Protein AF-A0AAN6W8D9-F1 (afdb_monomer_lite)

pLDDT: mean 84.77, std 8.6, range [53.38, 92.5]

InterPro domains:
  IPR001810 F-box domain [PS50181] (11-60)

Radius of gyration: 11.26 Å; chains: 1; bounding box: 22×26×29 Å

Secondary structure (DSSP, 8-state):
--HHHHHHHHHHHHHTS-HHHHHHHHTTS-HHHHHHHHTTSPTTSHHHHHHHH-TTTTTTHHHHHHHGGG-

Structure (mmCIF, N/CA/C/O backbone):
data_AF-A0AAN6W8D9-F1
#
_entry.id   AF-A0AAN6W8D9-F1
#
loop_
_atom_site.group_PDB
_atom_site.id
_atom_site.type_symbol
_atom_site.label_atom_id
_atom_site.label_alt_id
_atom_site.label_comp_id
_atom_site.label_asym_id
_atom_site.label_entity_id
_atom_site.label_seq_id
_atom_site.pdbx_PDB_ins_code
_atom_site.Cartn_x
_atom_site.Cartn_y
_atom_site.Cartn_z
_atom_site.occupancy
_atom_site.B_iso_or_equiv
_atom_site.auth_seq_id
_atom_site.auth_comp_id
_atom_site.auth_asym_id
_atom_site.auth_atom_id
_atom_site.pdbx_PDB_model_num
ATOM 1 N N . MET A 1 1 ? 10.501 -3.975 20.930 1.00 53.38 1 MET A N 1
ATOM 2 C CA . MET A 1 1 ? 10.594 -3.217 19.659 1.00 53.38 1 MET A CA 1
ATOM 3 C C . MET A 1 1 ? 9.422 -2.259 19.607 1.00 53.38 1 MET A C 1
ATOM 5 O O . MET A 1 1 ? 8.306 -2.711 19.824 1.00 53.38 1 MET A O 1
ATOM 9 N N . THR A 1 2 ? 9.655 -0.969 19.370 1.00 61.38 2 THR A N 1
ATOM 10 C CA . THR A 1 2 ? 8.561 -0.014 19.138 1.00 61.38 2 THR A CA 1
ATOM 11 C C . THR A 1 2 ? 7.865 -0.357 17.820 1.00 61.38 2 THR A C 1
ATOM 13 O O . THR A 1 2 ? 8.507 -0.823 16.874 1.00 61.38 2 THR A O 1
ATOM 16 N N . THR A 1 3 ? 6.548 -0.170 17.756 1.00 70.44 3 THR A N 1
ATOM 17 C CA . THR A 1 3 ? 5.695 -0.540 16.611 1.00 70.44 3 THR A CA 1
ATOM 18 C C . THR A 1 3 ? 6.229 0.030 15.288 1.00 70.44 3 THR A C 1
ATOM 20 O O . THR A 1 3 ? 6.255 -0.661 14.272 1.00 70.44 3 THR A O 1
ATOM 23 N N . THR A 1 4 ? 6.801 1.235 15.329 1.00 78.88 4 THR A N 1
ATOM 24 C CA . THR A 1 4 ? 7.430 1.927 14.195 1.00 78.88 4 THR A CA 1
ATOM 25 C C . THR A 1 4 ? 8.665 1.207 13.639 1.00 78.88 4 THR A C 1
ATOM 27 O O . THR A 1 4 ? 8.837 1.134 12.426 1.00 78.88 4 THR A O 1
ATOM 30 N N . ALA A 1 5 ? 9.521 0.627 14.488 1.00 84.12 5 ALA A N 1
ATOM 31 C CA . ALA A 1 5 ? 10.726 -0.074 14.029 1.00 84.12 5 ALA A CA 1
ATOM 32 C C . ALA A 1 5 ? 10.386 -1.378 13.288 1.00 84.12 5 ALA A C 1
ATOM 34 O O . ALA A 1 5 ? 11.034 -1.732 12.301 1.00 84.12 5 ALA A O 1
ATOM 35 N N . LYS A 1 6 ? 9.336 -2.079 13.738 1.00 87.81 6 LYS A N 1
ATOM 36 C CA . LYS A 1 6 ? 8.812 -3.268 13.053 1.00 87.81 6 LYS A CA 1
ATOM 37 C C . LYS A 1 6 ? 8.275 -2.901 11.667 1.00 87.81 6 LYS A C 1
ATOM 39 O O . LYS A 1 6 ? 8.626 -3.570 10.698 1.00 87.81 6 LYS A O 1
ATOM 44 N N . ASN A 1 7 ? 7.479 -1.837 11.572 1.00 87.44 7 ASN A N 1
ATOM 45 C CA . ASN A 1 7 ? 6.855 -1.424 10.314 1.00 87.44 7 ASN A CA 1
ATOM 46 C C . ASN A 1 7 ? 7.884 -0.940 9.292 1.00 87.44 7 ASN A C 1
ATOM 48 O O . ASN A 1 7 ? 7.829 -1.382 8.150 1.00 87.44 7 ASN A O 1
ATOM 52 N N . LYS A 1 8 ? 8.899 -0.170 9.713 1.00 88.94 8 LYS A N 1
ATOM 53 C CA . LYS A 1 8 ? 10.031 0.204 8.844 1.00 88.94 8 LYS A CA 1
ATOM 54 C C . LYS A 1 8 ? 10.744 -1.013 8.258 1.00 88.94 8 LYS A C 1
ATOM 56 O O . LYS A 1 8 ? 11.044 -1.045 7.071 1.00 88.94 8 LYS A O 1
ATOM 61 N N . ARG A 1 9 ? 10.975 -2.052 9.069 1.00 91.12 9 ARG A N 1
ATOM 62 C CA . ARG A 1 9 ? 11.591 -3.298 8.587 1.00 91.12 9 ARG A CA 1
ATOM 63 C C . ARG A 1 9 ? 10.706 -4.027 7.572 1.00 91.12 9 ARG A C 1
ATOM 65 O O . ARG A 1 9 ? 11.239 -4.629 6.647 1.00 91.12 9 ARG A O 1
ATOM 72 N N . ILE A 1 10 ? 9.388 -4.035 7.768 1.00 91.06 10 ILE A N 1
ATOM 73 C CA . ILE A 1 10 ? 8.450 -4.680 6.838 1.00 91.06 10 ILE A CA 1
ATOM 74 C C . ILE A 1 10 ? 8.373 -3.889 5.532 1.00 91.06 10 ILE A C 1
ATOM 76 O O . ILE A 1 10 ? 8.560 -4.492 4.482 1.00 91.06 10 ILE A O 1
ATOM 80 N N . ALA A 1 11 ? 8.190 -2.568 5.598 1.00 90.94 11 ALA A N 1
ATOM 81 C CA . ALA A 1 11 ? 8.185 -1.690 4.430 1.00 90.94 11 ALA A CA 1
ATOM 82 C C . ALA A 1 11 ? 9.464 -1.875 3.603 1.00 90.94 11 ALA A C 1
ATOM 84 O O . ALA A 1 11 ? 9.388 -2.224 2.431 1.00 90.94 11 ALA A O 1
ATOM 85 N N . GLY A 1 12 ? 10.634 -1.829 4.252 1.00 91.94 12 GLY A N 1
ATOM 86 C CA . GLY A 1 12 ? 11.908 -2.080 3.582 1.00 91.94 12 GLY A CA 1
ATOM 87 C C . GLY A 1 12 ? 11.991 -3.458 2.918 1.00 91.94 12 GLY A C 1
ATOM 88 O O . GLY A 1 12 ? 12.571 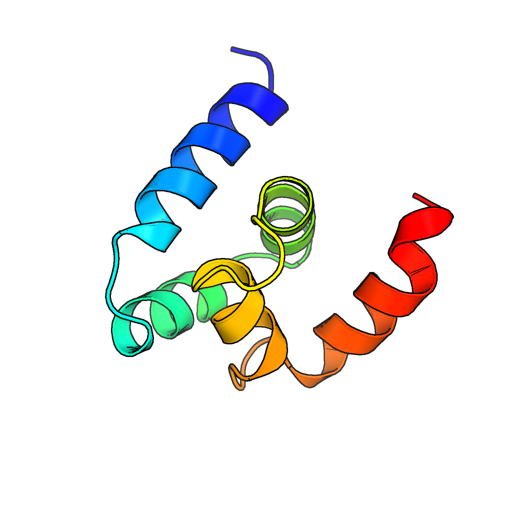-3.579 1.849 1.00 91.94 12 GLY A O 1
ATOM 89 N N . LYS A 1 13 ? 11.388 -4.513 3.481 1.00 92.50 13 LYS A N 1
ATOM 90 C CA . LYS A 1 13 ? 11.326 -5.820 2.800 1.00 92.50 13 LYS A CA 1
ATOM 91 C C . LYS A 1 13 ? 10.411 -5.801 1.577 1.00 92.50 13 LYS A C 1
ATOM 93 O O . LYS A 1 13 ? 10.756 -6.433 0.584 1.00 92.50 13 LYS A O 1
ATOM 98 N N . LEU A 1 14 ? 9.272 -5.112 1.655 1.00 91.88 14 LEU A N 1
ATOM 99 C CA . LEU A 1 14 ? 8.336 -4.982 0.536 1.00 91.88 14 LEU A CA 1
ATOM 100 C C . LEU A 1 14 ? 8.973 -4.228 -0.634 1.00 91.88 14 LEU A C 1
ATOM 102 O O . LEU A 1 14 ? 8.792 -4.642 -1.770 1.00 91.88 14 LEU A O 1
ATOM 106 N N . GLU A 1 15 ? 9.807 -3.222 -0.364 1.00 91.69 15 GLU A N 1
ATOM 107 C CA . GLU A 1 15 ? 10.544 -2.485 -1.405 1.00 91.69 15 GLU A CA 1
ATOM 108 C C . GLU A 1 15 ? 11.453 -3.377 -2.268 1.00 91.69 15 GLU A C 1
ATOM 110 O O . GLU A 1 15 ? 11.687 -3.112 -3.448 1.00 91.69 15 GLU A O 1
ATOM 115 N N . HIS A 1 16 ? 11.950 -4.482 -1.711 1.00 91.50 16 HIS A N 1
ATOM 116 C CA . HIS A 1 16 ? 12.806 -5.410 -2.452 1.00 91.50 16 HIS A CA 1
ATOM 117 C C . HIS A 1 16 ? 12.013 -6.399 -3.312 1.00 91.50 16 HIS A C 1
ATOM 119 O O . HIS A 1 16 ? 12.607 -7.090 -4.142 1.00 91.50 16 HIS A O 1
ATOM 125 N N . LEU A 1 17 ? 10.692 -6.480 -3.139 1.00 91.31 17 LEU A N 1
ATOM 126 C CA . LEU A 1 17 ? 9.848 -7.343 -3.952 1.00 91.31 17 LEU A CA 1
ATOM 127 C C . LEU A 1 17 ? 9.557 -6.695 -5.318 1.00 91.31 17 LEU A C 1
ATOM 129 O O . LEU A 1 17 ? 9.509 -5.467 -5.431 1.00 91.31 17 LEU A O 1
ATOM 133 N N . PRO A 1 18 ? 9.354 -7.508 -6.369 1.00 91.06 18 PRO A N 1
ATOM 134 C CA . PRO A 1 18 ? 8.704 -7.066 -7.597 1.00 91.06 18 PRO A CA 1
ATOM 135 C C . PRO A 1 18 ? 7.324 -6.476 -7.301 1.00 91.06 18 PRO A C 1
ATOM 137 O O . PRO A 1 18 ? 6.621 -6.962 -6.410 1.00 91.06 18 PRO A O 1
ATOM 140 N N . LEU A 1 19 ? 6.927 -5.456 -8.063 1.00 86.69 19 LEU A N 1
ATOM 141 C CA . LEU A 1 19 ? 5.672 -4.733 -7.846 1.00 86.69 19 LEU A CA 1
ATOM 142 C C . LEU A 1 19 ? 4.457 -5.674 -7.894 1.00 86.69 19 LEU A C 1
ATOM 144 O O . LEU A 1 19 ? 3.542 -5.545 -7.082 1.00 86.69 19 LEU A O 1
ATOM 148 N N . GLU A 1 20 ? 4.495 -6.680 -8.772 1.00 88.94 20 GLU A N 1
ATOM 149 C CA . GLU A 1 20 ? 3.420 -7.662 -8.950 1.00 88.94 20 GLU A CA 1
ATOM 150 C C . GLU A 1 20 ? 3.218 -8.550 -7.713 1.00 88.94 20 GLU A C 1
ATOM 152 O O . GLU A 1 20 ? 2.143 -9.116 -7.525 1.00 88.94 20 GLU A O 1
ATOM 157 N N . LEU A 1 21 ? 4.241 -8.678 -6.861 1.00 91.75 21 LEU A N 1
ATOM 158 C CA . LEU A 1 21 ? 4.180 -9.455 -5.621 1.00 91.75 21 LEU A CA 1
ATOM 159 C C . LEU A 1 21 ? 3.819 -8.604 -4.399 1.00 91.75 21 LEU A C 1
ATOM 161 O O . LEU A 1 21 ? 3.447 -9.166 -3.369 1.00 91.75 21 LEU A O 1
ATOM 165 N N . ILE A 1 22 ? 3.905 -7.27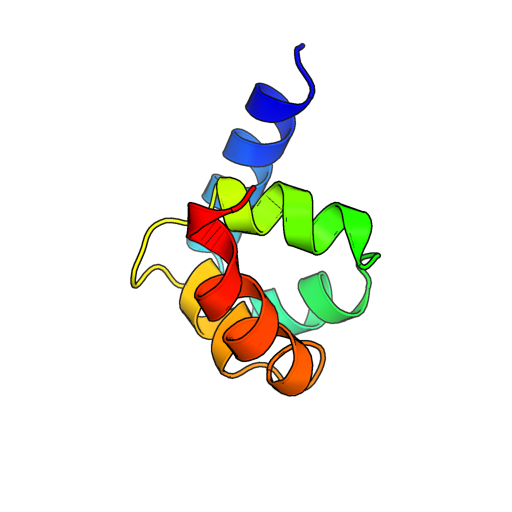5 -4.493 1.00 92.25 22 ILE A N 1
ATOM 166 C CA . ILE A 1 22 ? 3.531 -6.377 -3.394 1.00 92.25 22 ILE A CA 1
ATOM 167 C C . ILE A 1 22 ? 2.006 -6.321 -3.262 1.00 92.25 22 ILE A C 1
ATOM 169 O O . ILE A 1 22 ? 1.488 -6.482 -2.159 1.00 92.25 22 ILE A O 1
ATOM 173 N N . GLU A 1 23 ? 1.279 -6.164 -4.370 1.00 88.81 23 GLU A N 1
ATOM 174 C CA . GLU A 1 23 ? -0.181 -5.994 -4.342 1.00 88.81 23 GLU A CA 1
ATOM 175 C C . GLU A 1 23 ? -0.935 -7.164 -3.678 1.00 88.81 23 GLU A C 1
ATOM 177 O O . GLU A 1 23 ? -1.764 -6.908 -2.803 1.00 88.81 23 GLU A O 1
ATOM 182 N N . PRO A 1 24 ? -0.627 -8.448 -3.958 1.00 92.38 24 PRO A N 1
ATOM 183 C CA . PRO A 1 24 ? -1.252 -9.562 -3.245 1.00 92.38 24 PRO A CA 1
ATOM 184 C C . PRO A 1 24 ? -1.021 -9.526 -1.730 1.00 92.38 24 PRO A C 1
ATOM 186 O O . PRO A 1 24 ? -1.876 -9.970 -0.962 1.00 92.38 24 PRO A O 1
ATOM 189 N N . VAL A 1 25 ? 0.123 -8.998 -1.277 1.00 91.44 25 VAL A N 1
ATOM 190 C CA . VAL A 1 25 ? 0.386 -8.815 0.155 1.00 91.44 25 VAL A CA 1
ATOM 191 C C . VAL A 1 25 ? -0.510 -7.711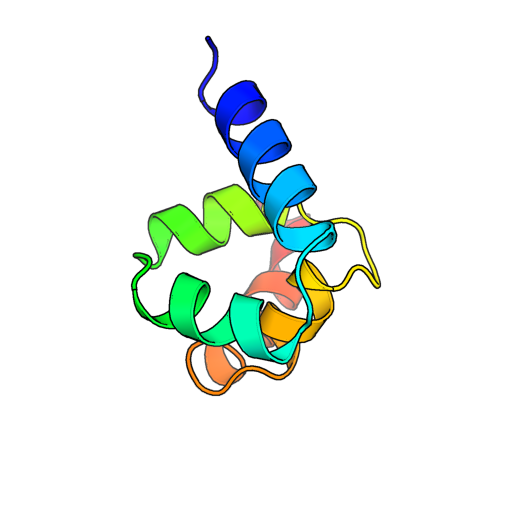 0.703 1.00 91.44 25 VAL A C 1
ATOM 193 O O . VAL A 1 25 ? -1.184 -7.939 1.705 1.00 91.44 25 VAL A O 1
ATOM 196 N N . LEU A 1 26 ? -0.567 -6.554 0.036 1.00 90.62 26 LEU A N 1
ATOM 197 C CA . LEU A 1 26 ? -1.395 -5.419 0.455 1.00 90.62 26 LEU A CA 1
ATOM 198 C C . LEU A 1 26 ? -2.887 -5.768 0.493 1.00 90.62 26 LEU A C 1
ATOM 200 O O . LEU A 1 26 ? -3.579 -5.343 1.416 1.00 90.62 26 LEU A O 1
ATOM 204 N N . ALA A 1 27 ? -3.373 -6.580 -0.446 1.00 90.50 27 ALA A N 1
ATOM 205 C CA . ALA A 1 27 ? -4.763 -7.039 -0.505 1.00 90.50 27 ALA A CA 1
ATOM 206 C C . ALA A 1 27 ? -5.209 -7.824 0.745 1.00 90.50 27 ALA A C 1
ATOM 208 O O . ALA A 1 27 ? -6.398 -7.896 1.044 1.00 90.50 27 ALA A O 1
ATOM 209 N N . ASN A 1 28 ? -4.264 -8.409 1.489 1.00 91.69 28 ASN A N 1
ATOM 210 C CA . ASN A 1 28 ? -4.536 -9.188 2.700 1.00 91.69 28 ASN A CA 1
ATOM 211 C C . ASN A 1 28 ? -4.332 -8.392 4.002 1.00 91.69 28 ASN A C 1
ATOM 213 O O . ASN A 1 28 ? -4.466 -8.951 5.092 1.00 91.69 28 ASN A O 1
ATOM 217 N N . LEU A 1 29 ? -3.978 -7.109 3.915 1.00 89.69 29 LEU A N 1
ATOM 218 C CA . LEU A 1 29 ? -3.727 -6.266 5.080 1.00 89.69 29 LEU A CA 1
ATOM 219 C C . LEU A 1 29 ? -4.976 -5.509 5.516 1.00 89.69 29 LEU A C 1
ATOM 221 O O . LEU A 1 29 ? -5.873 -5.218 4.730 1.00 89.69 29 LEU A O 1
ATOM 225 N N . THR A 1 30 ? -5.031 -5.152 6.798 1.00 89.88 30 THR A N 1
ATOM 226 C CA . THR A 1 30 ? -6.089 -4.265 7.286 1.00 89.88 30 THR A CA 1
ATOM 227 C C . THR A 1 30 ? -5.775 -2.815 6.930 1.00 89.88 30 THR A C 1
ATOM 229 O O . THR A 1 30 ? -4.613 -2.437 6.779 1.00 89.88 30 THR A O 1
ATOM 232 N N . PHE A 1 31 ? -6.798 -1.955 6.910 1.00 85.62 31 PHE A N 1
ATOM 233 C CA . PHE A 1 31 ? -6.600 -0.511 6.741 1.00 85.62 31 PHE A CA 1
ATOM 234 C C . PHE A 1 31 ? -5.580 0.053 7.745 1.00 85.62 31 PHE A C 1
ATOM 236 O O . PHE A 1 31 ? -4.720 0.849 7.385 1.00 85.62 31 PHE A O 1
ATOM 243 N N . ARG A 1 32 ? -5.609 -0.413 9.003 1.00 87.12 32 ARG A N 1
ATOM 244 C CA . ARG A 1 32 ? -4.637 0.000 10.026 1.00 87.12 32 ARG A CA 1
ATOM 245 C C . ARG A 1 32 ? -3.204 -0.371 9.640 1.00 87.12 32 ARG A C 1
ATOM 247 O O . ARG A 1 32 ? -2.305 0.441 9.844 1.00 87.12 32 ARG A O 1
ATOM 254 N N . ASP A 1 33 ? -2.987 -1.575 9.122 1.00 88.75 33 ASP A N 1
ATOM 255 C CA . ASP A 1 33 ? -1.654 -2.034 8.722 1.00 88.75 33 ASP A CA 1
ATOM 256 C C . ASP A 1 33 ? -1.124 -1.220 7.539 1.00 88.75 33 ASP A C 1
ATOM 258 O O . ASP A 1 33 ? 0.040 -0.826 7.542 1.00 88.75 33 ASP A O 1
ATOM 262 N N . ILE A 1 34 ? -1.994 -0.899 6.578 1.00 88.12 34 ILE A N 1
ATOM 263 C CA . ILE A 1 34 ? -1.662 -0.059 5.424 1.00 88.12 34 ILE A CA 1
ATOM 264 C C . ILE A 1 34 ? -1.223 1.333 5.859 1.00 88.12 34 ILE A C 1
ATOM 266 O O . ILE A 1 34 ? -0.160 1.778 5.439 1.00 88.12 34 ILE A O 1
ATOM 270 N N . ILE A 1 35 ? -1.973 1.985 6.752 1.00 86.06 35 ILE A N 1
ATOM 271 C CA . ILE A 1 35 ? -1.591 3.294 7.305 1.00 86.06 35 ILE A CA 1
ATOM 272 C C . ILE A 1 35 ? -0.244 3.208 8.034 1.00 86.06 35 ILE A C 1
ATOM 274 O O . ILE A 1 35 ? 0.599 4.096 7.946 1.00 86.06 35 ILE A O 1
ATOM 278 N N . ALA A 1 36 ? -0.001 2.119 8.758 1.00 87.19 36 ALA A N 1
ATOM 279 C CA . ALA A 1 36 ? 1.236 1.966 9.507 1.00 87.19 36 ALA A CA 1
ATOM 280 C C . ALA A 1 36 ? 2.457 1.701 8.598 1.00 87.19 36 ALA A C 1
ATOM 282 O O . ALA A 1 36 ? 3.574 2.104 8.937 1.00 87.19 36 ALA A O 1
ATOM 283 N N . LEU A 1 37 ? 2.255 1.022 7.463 1.00 87.56 37 LEU A N 1
ATOM 284 C CA . LEU A 1 37 ? 3.278 0.782 6.443 1.00 87.56 37 LEU A CA 1
ATOM 285 C C . LEU A 1 37 ? 3.514 2.008 5.560 1.00 87.56 37 LEU A C 1
ATOM 287 O O . LEU A 1 37 ? 4.661 2.287 5.229 1.00 87.56 37 LEU A O 1
ATOM 291 N N . SER A 1 38 ? 2.469 2.765 5.232 1.00 82.50 38 SER A N 1
ATOM 292 C CA . SER A 1 38 ? 2.554 3.951 4.378 1.00 82.50 38 SER A CA 1
ATOM 293 C C . SER A 1 38 ? 3.369 5.081 4.991 1.00 82.50 38 SER A C 1
ATOM 295 O O . SER A 1 38 ? 4.135 5.738 4.295 1.00 82.50 38 SER A O 1
ATOM 297 N N . MET A 1 39 ? 3.286 5.260 6.311 1.00 85.25 39 MET A N 1
ATOM 298 C CA . MET A 1 39 ? 4.156 6.180 7.054 1.00 85.25 39 MET A CA 1
ATOM 299 C C . MET A 1 39 ? 5.642 5.793 6.987 1.00 85.25 39 MET A C 1
ATOM 301 O O . MET A 1 39 ? 6.506 6.592 7.342 1.00 85.25 39 MET A O 1
ATOM 305 N N . CYS A 1 40 ? 5.939 4.552 6.599 1.00 86.69 40 CYS A N 1
ATOM 306 C CA . CYS A 1 40 ? 7.290 4.021 6.468 1.00 86.69 40 CYS A CA 1
ATOM 307 C C . CYS A 1 40 ? 7.718 3.826 5.006 1.00 86.69 40 CYS A C 1
ATOM 309 O O . CYS A 1 40 ? 8.855 3.408 4.795 1.00 86.69 40 CYS A O 1
ATOM 311 N N . ALA A 1 41 ? 6.828 4.060 4.037 1.00 83.62 41 ALA A N 1
ATOM 312 C CA . ALA A 1 41 ? 7.136 3.941 2.620 1.00 83.62 41 ALA A CA 1
ATOM 313 C C . ALA A 1 41 ? 8.007 5.121 2.182 1.00 83.62 41 ALA A C 1
ATOM 315 O O . ALA A 1 41 ? 7.782 6.256 2.610 1.00 83.62 41 ALA A O 1
ATOM 316 N N . GLU A 1 42 ? 9.001 4.841 1.346 1.00 81.88 42 GLU A N 1
ATOM 317 C CA . GLU A 1 42 ? 9.788 5.887 0.700 1.00 81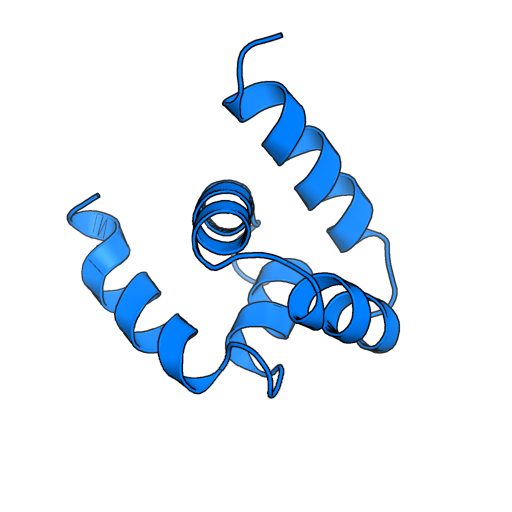.88 42 GLU A CA 1
ATOM 318 C C . GLU A 1 42 ? 8.948 6.512 -0.418 1.00 81.88 42 GLU A C 1
ATOM 320 O O . GLU A 1 42 ? 8.225 5.807 -1.131 1.00 81.88 42 GLU A O 1
ATOM 325 N N . ASP A 1 43 ? 9.013 7.837 -0.548 1.00 77.31 43 ASP A N 1
ATOM 326 C CA . ASP A 1 43 ? 8.365 8.528 -1.660 1.00 77.31 43 ASP A CA 1
ATOM 327 C C . ASP A 1 43 ? 8.972 8.007 -2.978 1.00 77.31 43 ASP A C 1
ATOM 329 O O . ASP A 1 43 ? 10.171 7.743 -3.058 1.00 77.31 43 ASP A O 1
ATOM 333 N N . ASP A 1 44 ? 8.122 7.767 -3.979 1.00 81.38 44 ASP A N 1
ATOM 334 C CA . ASP A 1 44 ? 8.467 7.110 -5.253 1.00 81.38 44 ASP A CA 1
ATOM 335 C C . ASP A 1 44 ? 9.001 5.660 -5.144 1.00 81.38 44 ASP A C 1
ATOM 337 O O . ASP A 1 44 ? 9.420 5.062 -6.139 1.00 81.38 44 ASP A O 1
ATOM 341 N N . GLY A 1 45 ? 8.931 5.047 -3.955 1.00 86.44 45 GLY A N 1
ATOM 342 C CA . GLY A 1 45 ? 9.244 3.635 -3.734 1.00 86.44 45 GLY A CA 1
ATOM 343 C C . GLY A 1 45 ? 8.243 2.682 -4.399 1.00 86.44 45 GLY A C 1
ATOM 344 O O . GLY A 1 45 ? 7.135 3.056 -4.807 1.00 86.44 45 GLY A O 1
ATOM 345 N N . ARG A 1 46 ? 8.594 1.396 -4.478 1.00 91.25 46 ARG A N 1
ATOM 346 C CA . ARG A 1 46 ? 7.692 0.359 -5.001 1.00 91.25 46 ARG A CA 1
ATOM 347 C C . ARG A 1 46 ? 6.483 0.168 -4.101 1.00 91.25 46 ARG A C 1
ATOM 349 O O . ARG A 1 46 ? 5.392 -0.052 -4.620 1.00 91.25 46 ARG A O 1
ATOM 356 N N . LEU A 1 47 ? 6.643 0.279 -2.780 1.00 90.62 47 LEU A N 1
ATOM 357 C CA . LEU A 1 47 ? 5.507 0.200 -1.858 1.00 90.62 47 LEU A CA 1
ATOM 358 C C . LEU A 1 47 ? 4.547 1.374 -2.074 1.00 90.62 47 LEU A C 1
ATOM 360 O O . LEU A 1 47 ? 3.341 1.159 -2.160 1.00 90.62 47 LEU A O 1
ATOM 364 N N . ALA A 1 48 ? 5.072 2.595 -2.211 1.00 88.44 48 ALA A N 1
ATOM 365 C CA . ALA A 1 48 ? 4.265 3.778 -2.511 1.00 88.44 48 ALA A CA 1
ATOM 366 C C . ALA A 1 48 ? 3.558 3.653 -3.873 1.00 88.44 48 ALA A C 1
ATOM 368 O O . ALA A 1 48 ? 2.369 3.948 -3.984 1.00 88.44 48 ALA A O 1
ATOM 369 N N . THR A 1 49 ? 4.256 3.133 -4.887 1.00 90.31 49 THR A N 1
ATOM 370 C CA . THR A 1 49 ? 3.688 2.864 -6.218 1.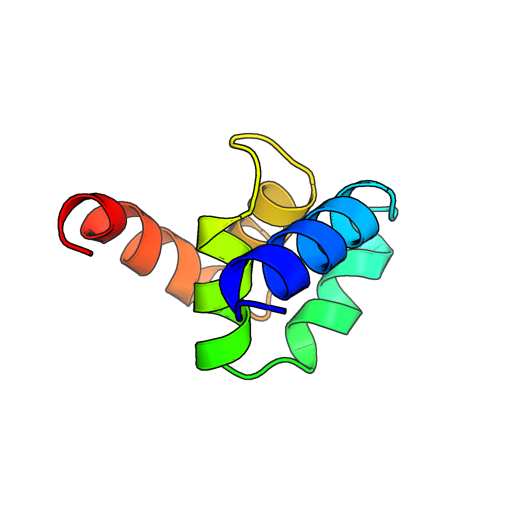00 90.31 49 THR A CA 1
ATOM 371 C C . THR A 1 49 ? 2.569 1.824 -6.154 1.00 90.31 49 THR A C 1
ATOM 373 O O . THR A 1 49 ? 1.503 2.029 -6.736 1.00 90.31 49 THR A O 1
ATOM 376 N N . ALA A 1 50 ? 2.773 0.725 -5.422 1.00 90.88 50 ALA A N 1
ATOM 377 C CA . ALA A 1 50 ? 1.762 -0.315 -5.247 1.00 90.88 50 ALA A CA 1
ATOM 378 C C . ALA A 1 50 ? 0.528 0.227 -4.519 1.00 90.88 50 ALA A C 1
ATOM 380 O O . ALA A 1 50 ? -0.590 -0.024 -4.944 1.00 90.88 50 ALA A O 1
ATOM 381 N N . LEU A 1 51 ? 0.713 1.042 -3.479 1.00 88.81 51 LEU A N 1
ATOM 382 C CA . LEU A 1 51 ? -0.398 1.683 -2.772 1.00 88.81 51 LEU A CA 1
ATOM 383 C C . LEU A 1 51 ? -1.175 2.663 -3.665 1.00 88.81 51 LEU A C 1
ATOM 385 O O . LEU A 1 51 ? -2.392 2.764 -3.541 1.00 88.81 51 LEU A O 1
ATOM 389 N N . ALA A 1 52 ? -0.490 3.355 -4.579 1.00 87.75 52 ALA A N 1
ATOM 390 C CA . ALA A 1 52 ? -1.103 4.325 -5.483 1.00 87.75 52 ALA A CA 1
ATOM 391 C C . ALA A 1 52 ? -1.834 3.703 -6.678 1.00 87.75 52 ALA A C 1
ATOM 393 O O . ALA A 1 52 ? -2.803 4.277 -7.168 1.00 87.75 52 ALA A O 1
ATOM 394 N N . THR A 1 53 ? -1.353 2.562 -7.171 1.00 88.50 53 THR A N 1
ATOM 395 C CA . THR A 1 53 ? -1.825 1.959 -8.433 1.00 88.50 53 THR A CA 1
ATOM 396 C C . THR A 1 53 ? -2.508 0.607 -8.253 1.00 88.50 53 THR A C 1
ATOM 398 O O . THR A 1 53 ? -3.190 0.138 -9.162 1.00 88.50 53 THR A O 1
ATOM 401 N N . GLY A 1 54 ? -2.344 -0.017 -7.089 1.00 85.31 54 GLY A N 1
ATOM 402 C CA . GLY A 1 54 ? -2.915 -1.309 -6.745 1.00 85.31 54 GLY A CA 1
ATOM 403 C C . GLY A 1 54 ? -4.415 -1.225 -6.506 1.00 85.31 54 GLY A C 1
ATOM 404 O O . GLY A 1 54 ? -4.891 -0.384 -5.745 1.00 85.31 54 GLY A O 1
ATOM 405 N N . SER A 1 55 ? -5.162 -2.136 -7.126 1.00 86.25 55 SER A N 1
ATOM 406 C CA . SER A 1 55 ? -6.628 -2.186 -7.078 1.00 86.25 55 SER A CA 1
ATOM 407 C C . SER A 1 55 ? -7.225 -2.230 -5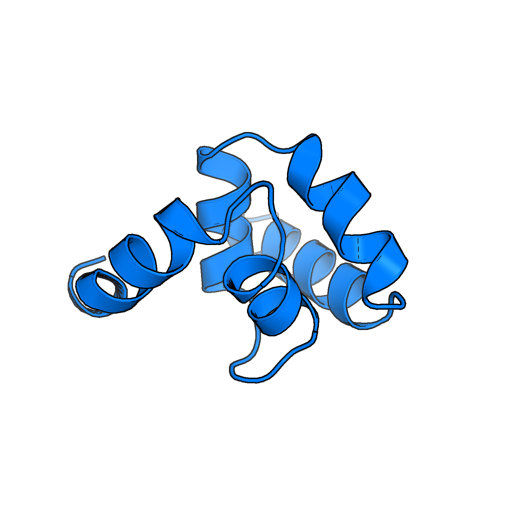.669 1.00 86.25 55 SER A C 1
ATOM 409 O O . SER A 1 55 ? -8.367 -1.827 -5.477 1.00 86.25 55 SER A O 1
ATOM 411 N N . SER A 1 56 ? -6.480 -2.734 -4.684 1.00 86.56 56 SER A N 1
ATOM 412 C CA . SER A 1 56 ? -6.980 -2.895 -3.316 1.00 86.56 56 SER A CA 1
ATOM 413 C C . SER A 1 56 ? -7.033 -1.572 -2.551 1.00 86.56 56 SER A C 1
ATOM 415 O O . SER A 1 56 ? -7.846 -1.420 -1.641 1.00 86.56 56 SER A O 1
ATOM 417 N N . TRP A 1 57 ? -6.159 -0.619 -2.897 1.00 87.56 57 TRP A N 1
ATOM 418 C CA . TRP A 1 57 ? -5.935 0.587 -2.091 1.00 87.56 57 TRP A CA 1
ATOM 419 C C . TRP A 1 57 ? -5.851 1.887 -2.898 1.00 87.56 57 TRP A C 1
ATOM 421 O O . TRP A 1 57 ? -5.876 2.956 -2.285 1.00 87.56 57 TRP A O 1
ATOM 431 N N . SER A 1 58 ? -5.832 1.830 -4.234 1.00 86.88 58 SER A N 1
ATOM 432 C CA . SER A 1 58 ? -5.704 2.995 -5.123 1.00 86.88 58 SER A CA 1
ATOM 433 C C . SER A 1 58 ? -6.788 4.052 -4.921 1.00 86.88 58 SER A C 1
ATOM 435 O O . SER A 1 58 ? -6.522 5.235 -5.100 1.00 86.88 58 SER A O 1
ATOM 437 N N . ASP A 1 59 ? -7.994 3.659 -4.511 1.00 86.62 59 ASP A N 1
ATOM 438 C CA . ASP A 1 59 ? -9.098 4.602 -4.272 1.00 86.62 59 ASP A CA 1
ATOM 439 C C . ASP A 1 59 ? -8.945 5.352 -2.941 1.00 86.62 59 ASP A C 1
ATOM 441 O O . ASP A 1 59 ? -9.417 6.477 -2.767 1.00 86.62 59 ASP A O 1
ATOM 445 N N . ILE A 1 60 ? -8.266 4.728 -1.980 1.00 82.00 60 ILE A N 1
ATOM 446 C CA . ILE A 1 60 ? -8.090 5.237 -0.618 1.00 82.00 60 ILE A CA 1
ATOM 447 C C . ILE A 1 60 ? -6.783 6.032 -0.511 1.00 82.00 60 ILE A C 1
ATOM 449 O O . ILE A 1 60 ? -6.695 7.009 0.240 1.00 82.00 60 ILE A O 1
ATOM 453 N N . TRP A 1 61 ? -5.766 5.639 -1.275 1.00 82.00 61 TRP A N 1
ATOM 454 C CA . TRP A 1 61 ? -4.421 6.191 -1.199 1.00 82.00 61 TRP A CA 1
ATOM 455 C C . TRP A 1 61 ? -4.331 7.707 -1.452 1.00 82.00 61 TRP A C 1
ATOM 457 O O . TRP A 1 61 ? -3.736 8.398 -0.618 1.00 82.00 61 TRP A O 1
ATOM 467 N N . PRO A 1 62 ? -4.953 8.280 -2.504 1.00 79.56 62 PRO A N 1
ATOM 468 C CA . PRO A 1 62 ? -4.938 9.723 -2.735 1.00 79.56 62 PRO A CA 1
ATOM 469 C C . PRO A 1 62 ? -5.586 10.513 -1.595 1.00 79.56 62 PRO A C 1
ATOM 471 O O . PRO A 1 62 ? -5.087 11.570 -1.212 1.00 79.56 62 PRO A O 1
ATOM 474 N N . VAL A 1 63 ? -6.669 9.982 -1.012 1.00 82.19 63 VAL A N 1
ATOM 475 C CA . VAL A 1 63 ? -7.365 10.607 0.125 1.00 82.19 63 VAL A CA 1
ATOM 476 C C . VAL A 1 63 ? -6.461 10.641 1.355 1.00 82.19 63 VAL A C 1
ATOM 478 O O . VAL A 1 63 ? -6.409 11.653 2.054 1.00 82.19 63 VAL A O 1
ATOM 481 N N . TYR A 1 64 ? -5.723 9.558 1.606 1.00 80.38 64 TYR A N 1
ATOM 482 C CA . TYR A 1 64 ? -4.741 9.505 2.685 1.00 80.38 64 TYR A CA 1
ATOM 483 C C . TYR A 1 64 ? -3.586 10.488 2.456 1.00 80.38 64 TYR A C 1
ATOM 485 O O . TYR A 1 64 ? -3.289 11.286 3.342 1.00 80.38 64 TYR A O 1
ATOM 493 N N . MET A 1 65 ? -2.965 10.482 1.271 1.00 77.94 65 MET A N 1
ATOM 494 C CA . MET A 1 65 ? -1.825 11.357 0.964 1.00 77.94 65 MET A CA 1
ATOM 495 C C . MET A 1 65 ? -2.190 12.842 1.047 1.00 77.94 65 MET A C 1
ATOM 497 O O . MET A 1 65 ? -1.404 13.628 1.572 1.00 77.94 65 MET A O 1
ATOM 501 N N . ALA A 1 66 ? -3.402 13.219 0.625 1.00 82.75 66 ALA A N 1
ATOM 502 C CA . ALA A 1 66 ? -3.902 14.587 0.763 1.00 82.75 66 ALA A CA 1
ATOM 503 C C . ALA A 1 66 ? -4.003 15.047 2.229 1.00 82.75 66 ALA A C 1
ATOM 505 O O . ALA A 1 66 ? -3.848 16.232 2.509 1.00 82.75 66 ALA A O 1
ATOM 506 N N . ARG A 1 67 ? -4.238 14.115 3.161 1.00 76.75 67 ARG A N 1
ATOM 507 C CA . ARG A 1 67 ? -4.375 14.393 4.600 1.00 76.75 67 ARG A CA 1
ATOM 508 C C . ARG A 1 67 ? -3.136 14.050 5.419 1.00 76.75 67 ARG A C 1
ATOM 510 O O . ARG A 1 67 ? -3.110 14.332 6.607 1.00 76.75 67 ARG A O 1
ATOM 517 N N . LYS A 1 68 ? -2.097 13.465 4.819 1.00 70.62 68 LYS A N 1
ATOM 518 C CA . LYS A 1 68 ? -0.840 13.103 5.497 1.00 70.62 68 LYS A CA 1
ATOM 519 C C . LYS A 1 68 ? -0.211 14.258 6.303 1.00 70.62 68 LYS A C 1
ATOM 521 O O . LYS A 1 68 ? 0.316 13.964 7.363 1.00 70.62 68 LYS A O 1
ATOM 526 N N . PRO A 1 69 ? -0.278 15.544 5.892 1.00 65.31 69 PRO A N 1
ATOM 527 C CA . PRO A 1 69 ? 0.224 16.651 6.717 1.00 65.31 69 PRO A CA 1
ATOM 528 C C . PRO A 1 69 ? -0.543 16.870 8.034 1.00 65.31 69 PRO A C 1
ATOM 530 O O . PRO A 1 69 ? -0.049 17.568 8.915 1.00 65.31 69 PRO A O 1
ATOM 533 N N . GLU A 1 70 ? -1.755 16.323 8.152 1.00 61.66 70 GLU A N 1
ATOM 534 C CA . GLU A 1 70 ? -2.655 16.478 9.302 1.00 61.66 70 GLU A CA 1
ATOM 535 C C . GLU A 1 70 ? -2.505 15.348 10.343 1.00 61.66 70 GLU A C 1
ATOM 537 O O . GLU A 1 70 ? -3.118 15.426 11.410 1.00 61.66 70 GLU A O 1
ATOM 542 N N . TYR A 1 71 ? -1.709 14.309 10.047 1.00 54.28 71 TYR A N 1
ATOM 543 C CA . TYR A 1 71 ? -1.521 13.097 10.861 1.00 54.28 71 TYR A CA 1
ATOM 544 C C . TYR A 1 71 ? -0.050 12.862 11.221 1.00 54.28 71 TYR A C 1
ATOM 546 O O . TYR A 1 71 ? 0.192 12.379 12.352 1.00 54.28 71 TYR A O 1
#

Organism: NCBI:txid2587417

Sequence (71 aa):
MTTTAKNKRIAGKLEHLPLELIEPVLANLTFRDIIALSMCAEDDGRLATALATGSSWSDIWPVYMARKPEY

Foldseek 3Di:
DPLLVVLLVVLVVLLPDDLVVNLVVVLPDDPVSLVSNVVNHDVVTSSLVCQCPRPNRVVPSVVCVVCVVVD